Protein AF-A0A315VNL1-F1 (afdb_monomer_lite)

Sequence (67 aa):
MHLWCETVHSKDFRWESKTNKKSQTMPPKIINFSRDIVVNEGSNVTLMCQANGKPEPSISWKFISNS

Foldseek 3Di:
DDKDKDWDDPPPPPDDDDDPDPPVWFPKDWPDWDDDDDDDPPDDDDIDTDIDTVVPIDMDMDDDDPD

pLDDT: mean 73.22, std 12.33, range [49.66, 89.88]

Radius of gyration: 16.58 Å; chains: 1; bounding box: 34×23×49 Å

Structure (mmCIF, N/CA/C/O backbone):
data_AF-A0A315VNL1-F1
#
_entry.id   AF-A0A315VNL1-F1
#
loop_
_atom_site.group_PDB
_atom_site.id
_atom_site.type_symbol
_atom_site.label_atom_id
_atom_site.label_alt_id
_atom_site.label_comp_id
_atom_site.label_asym_id
_atom_site.label_entity_id
_atom_site.label_seq_id
_atom_site.pdbx_PDB_ins_code
_atom_site.Cartn_x
_atom_site.Cartn_y
_atom_site.Cartn_z
_atom_site.occupancy
_atom_site.B_iso_or_equiv
_atom_site.auth_seq_id
_atom_site.auth_comp_id
_atom_site.auth_asym_id
_atom_site.auth_atom_id
_atom_site.pdbx_PDB_model_num
ATOM 1 N N . MET A 1 1 ? 9.551 -9.386 -11.627 1.00 58.03 1 MET A N 1
ATOM 2 C CA . MET A 1 1 ? 9.557 -8.616 -10.362 1.00 58.03 1 MET A CA 1
ATOM 3 C C . MET A 1 1 ? 8.117 -8.404 -9.942 1.00 58.03 1 MET A C 1
ATOM 5 O O . MET A 1 1 ? 7.390 -7.801 -10.716 1.00 58.03 1 MET A O 1
ATOM 9 N N . HIS A 1 2 ? 7.693 -8.913 -8.782 1.00 64.62 2 HIS A N 1
ATOM 10 C CA . HIS A 1 2 ? 6.346 -8.662 -8.262 1.00 64.62 2 HIS A CA 1
ATOM 11 C C . HIS A 1 2 ? 6.455 -7.757 -7.030 1.00 64.62 2 HIS A C 1
ATOM 13 O O . HIS A 1 2 ? 7.251 -8.023 -6.130 1.00 64.62 2 HIS A O 1
ATOM 19 N N . LEU A 1 3 ? 5.699 -6.660 -7.000 1.00 65.38 3 LEU A N 1
ATOM 20 C CA . LEU A 1 3 ? 5.587 -5.792 -5.829 1.00 65.38 3 LEU A CA 1
ATOM 21 C C . LEU A 1 3 ? 4.171 -5.899 -5.279 1.00 65.38 3 LEU A C 1
ATOM 23 O O . LEU A 1 3 ? 3.203 -5.703 -6.009 1.00 65.38 3 LEU A O 1
ATOM 27 N N . TRP A 1 4 ? 4.063 -6.206 -3.990 1.00 76.06 4 TRP A N 1
ATOM 28 C CA . TRP A 1 4 ? 2.788 -6.335 -3.297 1.00 76.06 4 TRP A CA 1
ATOM 29 C C . TRP A 1 4 ? 2.550 -5.107 -2.422 1.00 76.06 4 TRP A C 1
ATOM 31 O O . TRP A 1 4 ? 3.428 -4.715 -1.648 1.00 76.06 4 TRP A O 1
ATOM 41 N N . CYS A 1 5 ? 1.367 -4.496 -2.540 1.00 77.69 5 CYS A N 1
ATOM 42 C CA . CYS A 1 5 ? 0.943 -3.469 -1.594 1.00 77.69 5 CYS A CA 1
ATOM 43 C C . CYS A 1 5 ? 0.282 -4.119 -0.378 1.00 77.69 5 CYS A C 1
ATOM 45 O O . CYS A 1 5 ? -0.649 -4.914 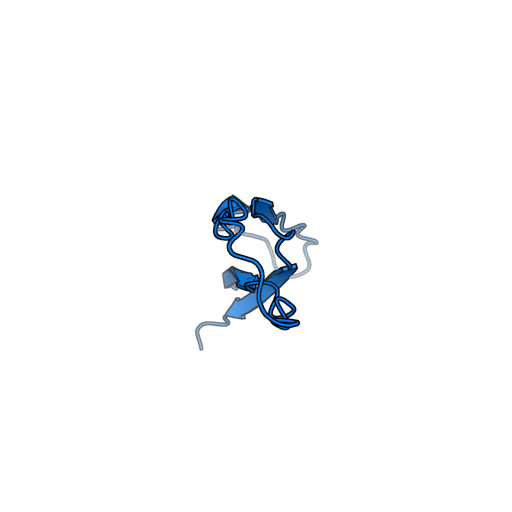-0.522 1.00 77.69 5 CYS A O 1
ATOM 47 N N . GLU A 1 6 ? 0.722 -3.735 0.817 1.00 79.12 6 GLU A N 1
ATOM 48 C CA . GLU A 1 6 ? 0.111 -4.134 2.077 1.00 79.12 6 GLU A CA 1
ATOM 49 C C . GLU A 1 6 ? -0.234 -2.906 2.919 1.00 79.12 6 GLU A C 1
ATOM 51 O O . GLU A 1 6 ? 0.515 -1.930 2.998 1.00 79.12 6 GLU A O 1
ATOM 56 N N . THR A 1 7 ? -1.390 -2.961 3.577 1.00 74.44 7 THR A N 1
ATOM 57 C CA . THR A 1 7 ? -1.797 -1.942 4.545 1.00 74.44 7 THR A CA 1
ATOM 58 C C . THR A 1 7 ? -1.433 -2.409 5.932 1.00 74.44 7 THR A C 1
ATOM 60 O O . THR A 1 7 ? -1.938 -3.432 6.404 1.00 74.44 7 THR A O 1
ATOM 63 N N . VAL A 1 8 ? -0.595 -1.642 6.613 1.00 67.00 8 VAL A N 1
ATOM 64 C CA . VAL A 1 8 ? -0.319 -1.881 8.021 1.00 67.00 8 VAL A CA 1
ATOM 65 C C . VAL A 1 8 ? -1.452 -1.228 8.804 1.00 67.00 8 VAL A C 1
ATOM 67 O O . VAL A 1 8 ? -1.735 -0.041 8.635 1.00 67.00 8 VAL A O 1
ATOM 70 N N . HIS A 1 9 ? -2.134 -2.002 9.650 1.00 60.19 9 HIS A N 1
ATOM 71 C CA . HIS A 1 9 ? -3.021 -1.408 10.647 1.00 60.19 9 HIS A CA 1
ATOM 72 C C . HIS A 1 9 ? -2.160 -0.453 11.473 1.00 60.19 9 HIS A C 1
ATOM 74 O O . HIS A 1 9 ? -1.134 -0.882 12.006 1.00 60.19 9 HIS A O 1
ATOM 80 N N . SER A 1 10 ? -2.536 0.826 11.527 1.00 52.97 10 SER A N 1
ATOM 81 C CA . SER A 1 10 ? -1.817 1.820 12.316 1.00 52.97 10 SER A CA 1
ATOM 82 C C . SER A 1 10 ? -1.822 1.340 13.770 1.00 52.97 10 SER A C 1
ATOM 84 O O . SER A 1 10 ? -2.849 1.388 14.447 1.00 52.97 10 SER A O 1
ATOM 86 N N . LYS A 1 11 ? -0.710 0.748 14.227 1.00 54.12 11 LYS A N 1
ATOM 87 C CA . LYS A 1 11 ? -0.553 0.163 15.570 1.00 54.12 11 LYS A CA 1
ATOM 88 C C . LYS A 1 11 ? -0.384 1.245 16.643 1.00 54.12 11 LYS A C 1
ATOM 90 O O . LYS A 1 11 ? 0.321 1.032 17.619 1.00 54.12 11 LYS A O 1
ATOM 95 N N . ASP A 1 12 ? -1.060 2.375 16.481 1.00 54.84 12 ASP A N 1
ATOM 96 C CA . ASP A 1 12 ? -1.133 3.430 17.486 1.00 54.84 12 ASP A CA 1
ATOM 97 C C . ASP A 1 12 ? -2.590 3.715 17.862 1.00 54.84 12 ASP A C 1
ATOM 99 O O . ASP A 1 12 ? -3.059 4.841 17.944 1.00 54.84 12 ASP A O 1
ATOM 103 N N . PHE A 1 13 ? -3.342 2.642 18.109 1.00 50.84 13 PHE A N 1
ATOM 104 C CA . PHE A 1 13 ? -4.448 2.719 19.056 1.00 50.84 13 PHE A CA 1
ATOM 105 C C . PHE A 1 13 ? -3.907 2.273 20.415 1.00 50.84 13 PHE A C 1
ATOM 107 O O . PHE A 1 13 ? -4.207 1.188 20.918 1.00 50.84 13 PHE A O 1
ATOM 114 N N . ARG A 1 14 ? -3.018 3.097 20.984 1.00 52.19 14 ARG A N 1
ATOM 115 C CA . ARG A 1 14 ? -2.637 2.998 22.390 1.00 52.19 14 ARG A CA 1
ATOM 116 C C . ARG A 1 14 ? -3.908 3.302 23.176 1.00 52.19 14 ARG A C 1
ATOM 118 O O . ARG A 1 14 ? -4.393 4.426 23.186 1.00 52.19 14 ARG A O 1
ATOM 125 N N . TRP A 1 15 ? -4.522 2.263 23.729 1.00 51.44 15 TRP A N 1
ATOM 126 C CA . TRP A 1 15 ? -5.680 2.406 24.595 1.00 51.44 15 TRP A CA 1
ATOM 127 C C . TRP A 1 15 ? -5.253 3.281 25.784 1.00 51.44 15 TRP A C 1
ATOM 129 O O . TRP A 1 15 ? -4.520 2.841 26.658 1.00 51.44 15 TRP A O 1
ATOM 139 N N . GLU A 1 16 ? -5.657 4.543 25.826 1.00 49.66 16 GLU A N 1
ATOM 140 C CA . GLU A 1 16 ? -5.692 5.278 27.086 1.00 49.66 16 GLU A CA 1
ATOM 141 C C . GLU A 1 16 ? -7.107 5.125 27.649 1.00 49.66 16 GLU A C 1
ATOM 143 O O . GLU A 1 16 ? -8.103 5.532 27.057 1.00 49.66 16 GLU A O 1
ATOM 148 N N . SER A 1 17 ? -7.159 4.368 28.746 1.00 59.19 17 SER A N 1
ATOM 149 C CA . SER A 1 17 ? -8.259 4.085 29.674 1.00 59.19 17 SER A CA 1
ATOM 150 C C . SER A 1 17 ? -9.682 4.582 29.359 1.00 59.19 17 SER A C 1
ATOM 152 O O . SER A 1 17 ? -9.985 5.768 29.366 1.00 59.19 17 SER A O 1
ATOM 154 N N . LYS A 1 18 ? -10.601 3.605 29.340 1.00 59.03 18 LYS A N 1
ATOM 155 C CA . LYS A 1 18 ? -11.962 3.660 29.912 1.00 59.03 18 LYS A CA 1
ATOM 156 C C . LYS A 1 18 ? -12.856 4.838 29.482 1.00 59.03 18 LYS A C 1
ATOM 158 O O . LYS A 1 18 ? -13.248 5.650 30.310 1.00 59.03 18 LYS A O 1
ATOM 163 N N . THR A 1 19 ? -13.361 4.820 28.250 1.00 55.97 19 THR A N 1
ATOM 164 C CA . THR A 1 19 ? -14.716 5.336 27.974 1.00 55.97 19 THR A CA 1
ATOM 165 C C . THR A 1 19 ? -15.435 4.400 27.006 1.00 55.97 19 THR A C 1
ATOM 167 O O . THR A 1 19 ? -14.854 3.918 26.037 1.00 55.97 19 THR A O 1
ATOM 170 N N . ASN A 1 20 ? -16.700 4.086 27.293 1.00 58.38 20 ASN A N 1
ATOM 171 C CA . ASN A 1 20 ? -17.568 3.238 26.473 1.00 58.38 20 ASN A CA 1
ATOM 172 C C . ASN A 1 20 ? -18.001 3.999 25.207 1.00 58.38 20 ASN A C 1
ATOM 174 O O . ASN A 1 20 ? -19.154 4.390 25.052 1.00 58.38 20 ASN A O 1
ATOM 178 N N . LYS A 1 21 ? -17.040 4.295 24.330 1.00 49.84 21 LYS A N 1
ATOM 179 C CA . LYS A 1 21 ? -17.270 4.929 23.038 1.00 49.84 21 LYS A CA 1
ATOM 180 C C . LYS A 1 21 ? -16.926 3.888 21.983 1.00 49.84 21 LYS A C 1
ATOM 182 O O . LYS A 1 21 ? -15.754 3.631 21.719 1.00 49.84 21 LYS A O 1
ATOM 187 N N . LYS A 1 22 ? -17.945 3.264 21.380 1.00 55.34 22 LYS A N 1
ATOM 188 C CA . LYS A 1 22 ? -17.776 2.569 20.095 1.00 55.34 22 LYS A CA 1
ATOM 189 C C . LYS A 1 22 ? -17.394 3.630 19.060 1.00 55.34 22 LYS A C 1
ATOM 191 O O . LYS A 1 22 ? -18.254 4.159 18.363 1.00 55.34 22 LYS A O 1
ATOM 196 N N . SER A 1 23 ? -16.116 3.991 18.993 1.00 60.44 23 SER A N 1
ATOM 197 C CA . SER A 1 23 ? -15.585 4.692 17.830 1.00 60.44 23 SER A CA 1
ATOM 198 C C . SER A 1 23 ? -15.806 3.770 16.644 1.00 60.44 23 SER A C 1
ATOM 200 O O . SER A 1 23 ? -15.369 2.621 16.679 1.00 60.44 23 SER A O 1
ATOM 202 N N . GLN A 1 24 ? -16.536 4.241 15.632 1.00 62.41 24 GLN A N 1
ATOM 203 C CA . GLN A 1 24 ? -16.650 3.538 14.358 1.00 62.41 24 GLN A CA 1
ATOM 204 C C . GLN A 1 24 ? -15.251 3.455 13.739 1.00 62.41 24 GLN A C 1
ATOM 206 O O . GLN A 1 24 ? -14.817 4.355 13.021 1.00 62.41 24 GLN A O 1
ATOM 211 N N . THR A 1 25 ? -14.517 2.401 14.076 1.00 69.69 25 THR A N 1
ATOM 212 C CA . THR A 1 25 ? -13.244 2.068 13.455 1.00 69.69 25 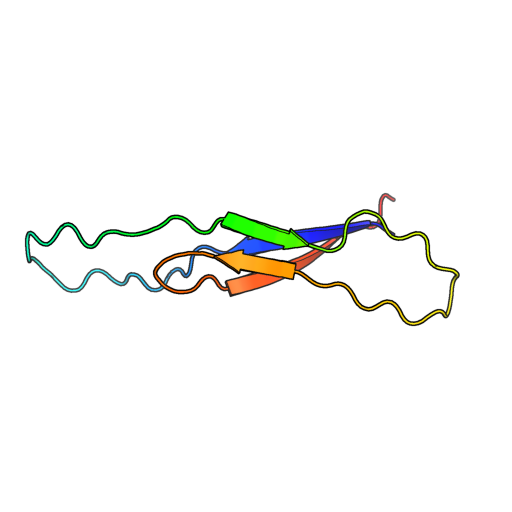THR A CA 1
ATOM 213 C C . THR A 1 25 ? -13.553 1.383 12.135 1.00 69.69 25 THR A C 1
ATOM 215 O O . THR A 1 25 ? -14.339 0.436 12.070 1.00 69.69 25 THR A O 1
ATOM 218 N N . MET A 1 26 ? -12.980 1.908 11.056 1.00 78.31 26 MET A N 1
ATOM 219 C CA . MET A 1 26 ? -13.052 1.249 9.759 1.00 78.31 26 MET A CA 1
ATOM 220 C C . MET A 1 26 ? -11.750 0.484 9.575 1.00 78.31 26 MET A C 1
ATOM 222 O O . MET A 1 26 ? -10.692 1.119 9.604 1.00 78.31 26 MET A O 1
ATOM 226 N N . PRO A 1 27 ? -11.799 -0.844 9.389 1.00 80.31 27 PRO A N 1
ATOM 227 C CA . PRO A 1 27 ? -10.590 -1.599 9.126 1.00 80.31 27 PRO A CA 1
ATOM 228 C C . PRO A 1 27 ? -9.925 -1.079 7.842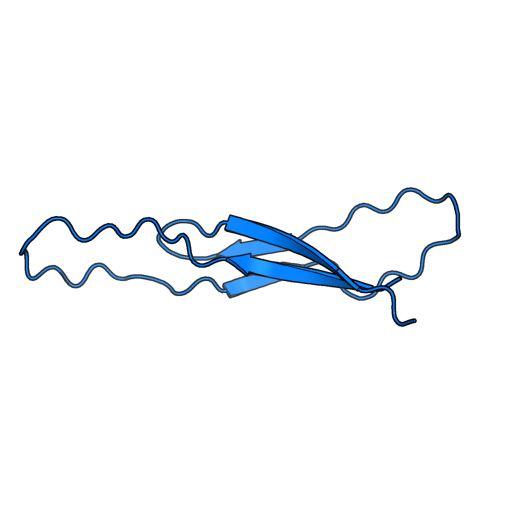 1.00 80.31 27 PRO A C 1
ATOM 230 O O . PRO A 1 27 ? -10.627 -0.683 6.905 1.00 80.31 27 PRO A O 1
ATOM 233 N N . PRO A 1 28 ? -8.586 -1.071 7.790 1.00 82.31 28 PRO A N 1
ATOM 234 C CA . PRO A 1 28 ? -7.848 -0.648 6.618 1.00 82.31 28 PRO A CA 1
ATOM 235 C C . PRO A 1 28 ? -8.177 -1.574 5.449 1.00 82.31 28 PRO A C 1
ATOM 237 O O . PRO A 1 28 ? -8.104 -2.798 5.560 1.00 82.31 28 PRO A O 1
ATOM 240 N N . LYS A 1 29 ? -8.560 -0.983 4.323 1.00 84.88 29 LYS A N 1
ATOM 241 C CA . LYS A 1 29 ? -8.893 -1.693 3.095 1.00 84.88 29 LYS A CA 1
ATOM 242 C C . LYS A 1 29 ? -8.246 -0.993 1.914 1.00 84.88 29 LYS A C 1
ATOM 244 O O . LYS A 1 29 ? -8.439 0.204 1.716 1.00 84.88 29 LYS A O 1
ATOM 249 N N . ILE A 1 30 ? -7.511 -1.753 1.111 1.00 87.06 30 ILE A N 1
ATOM 250 C CA . ILE A 1 30 ? -6.963 -1.269 -0.156 1.00 87.06 30 ILE A CA 1
ATOM 251 C C . ILE A 1 30 ? -8.137 -1.030 -1.107 1.00 87.06 30 ILE A C 1
ATOM 253 O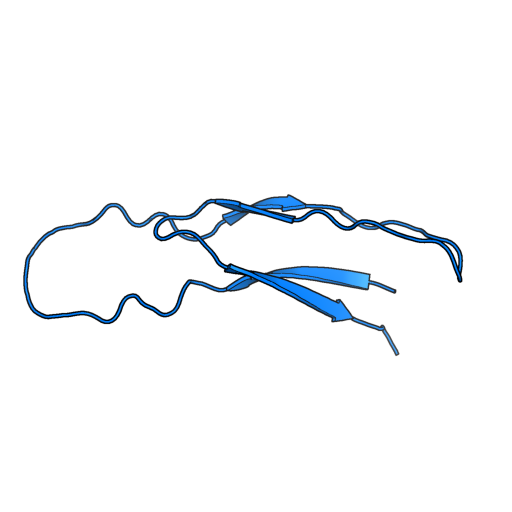 O . ILE A 1 30 ? -8.916 -1.942 -1.384 1.00 87.06 30 ILE A O 1
ATOM 257 N N . ILE A 1 31 ? -8.286 0.212 -1.559 1.00 89.88 31 ILE A N 1
ATOM 258 C CA . ILE A 1 31 ? -9.351 0.632 -2.476 1.00 89.88 31 ILE A CA 1
ATOM 259 C C . ILE A 1 31 ? -8.840 0.819 -3.902 1.00 89.88 31 ILE A C 1
ATOM 261 O O . ILE A 1 31 ? -9.620 0.686 -4.839 1.00 89.88 31 ILE A O 1
ATOM 265 N N . ASN A 1 32 ? -7.549 1.099 -4.079 1.00 88.50 32 ASN A N 1
ATOM 266 C CA . ASN A 1 32 ? -6.939 1.222 -5.396 1.00 88.50 32 ASN A CA 1
ATOM 267 C C . ASN A 1 32 ? -5.467 0.822 -5.316 1.00 88.50 32 ASN A C 1
ATOM 269 O O . ASN A 1 32 ? -4.776 1.228 -4.388 1.00 88.50 32 ASN A O 1
ATOM 273 N N . PHE A 1 33 ? -4.979 0.025 -6.258 1.00 87.88 33 PHE A N 1
ATOM 274 C CA . PHE A 1 33 ? -3.559 -0.278 -6.358 1.00 87.88 33 PHE A CA 1
ATOM 275 C C . PHE A 1 33 ? -3.170 -0.636 -7.791 1.00 87.88 33 PHE A C 1
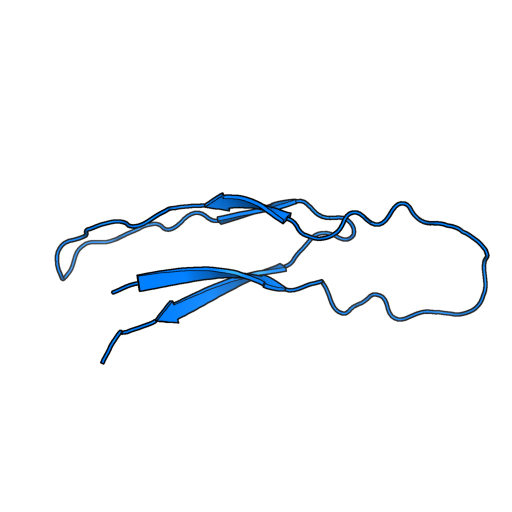ATOM 277 O O . PHE A 1 33 ? -3.973 -1.160 -8.566 1.00 87.88 33 PHE A O 1
ATOM 284 N N . SER A 1 34 ? -1.916 -0.366 -8.132 1.00 84.00 34 SER A N 1
ATOM 285 C CA . SER A 1 34 ? -1.282 -0.842 -9.351 1.00 84.00 34 SER A CA 1
ATOM 286 C C . SER A 1 34 ? -1.150 -2.363 -9.283 1.00 84.00 34 SER A C 1
ATOM 288 O O . SER A 1 34 ? -0.388 -2.886 -8.474 1.00 84.00 34 SER A O 1
ATOM 290 N N . ARG A 1 35 ? -1.919 -3.056 -10.127 1.00 76.62 35 ARG A N 1
ATOM 291 C CA . ARG A 1 35 ? -1.811 -4.503 -10.388 1.00 76.62 35 ARG A CA 1
ATOM 292 C C . ARG A 1 35 ? -0.515 -4.849 -11.131 1.00 76.62 35 ARG A C 1
ATOM 294 O O . ARG A 1 35 ? 0.303 -3.967 -11.360 1.00 76.62 35 ARG A O 1
ATOM 301 N N . ASP A 1 36 ? -0.359 -6.102 -11.547 1.00 73.12 36 ASP A N 1
ATOM 302 C CA . ASP A 1 36 ? 0.799 -6.584 -12.303 1.00 73.12 36 ASP A CA 1
ATOM 303 C C . ASP A 1 36 ? 1.135 -5.664 -13.484 1.00 73.12 36 ASP A C 1
ATOM 305 O O . ASP A 1 36 ? 0.364 -5.525 -14.439 1.00 73.12 36 ASP A O 1
ATOM 309 N N . ILE A 1 37 ? 2.292 -5.006 -13.387 1.00 75.19 37 ILE A N 1
ATOM 310 C CA . ILE A 1 37 ? 2.844 -4.171 -14.450 1.00 75.19 37 ILE A CA 1
ATOM 311 C C . ILE A 1 37 ? 4.055 -4.895 -15.018 1.00 75.19 37 ILE A C 1
ATOM 313 O O . ILE A 1 37 ? 5.017 -5.176 -14.302 1.00 75.19 37 ILE A O 1
ATOM 317 N N . VAL A 1 38 ? 4.014 -5.171 -16.318 1.00 77.12 38 VAL A N 1
ATOM 318 C CA . VAL A 1 38 ? 5.177 -5.658 -17.058 1.00 77.12 38 VAL A CA 1
ATOM 319 C C . VAL A 1 38 ? 5.959 -4.438 -17.516 1.00 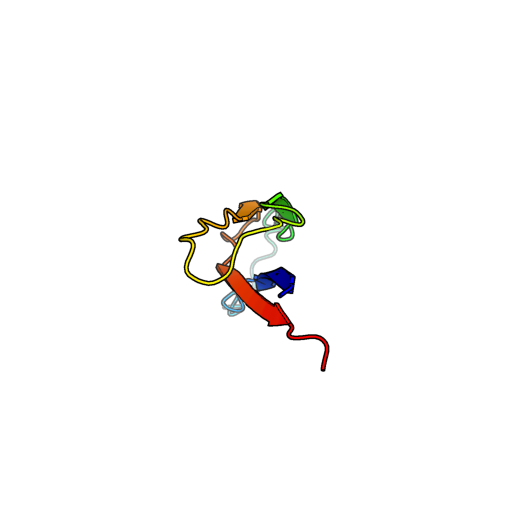77.12 38 VAL A C 1
ATOM 321 O O . VAL A 1 38 ? 5.476 -3.654 -18.331 1.00 77.12 38 VAL A O 1
ATOM 324 N N . VAL A 1 39 ? 7.149 -4.257 -16.955 1.00 76.06 39 VAL A N 1
ATOM 325 C CA . VAL A 1 39 ? 8.063 -3.179 -17.336 1.00 76.06 39 VAL A CA 1
ATOM 326 C C . VAL A 1 39 ? 9.386 -3.758 -17.797 1.00 76.06 39 VAL A C 1
ATOM 328 O O . VAL A 1 39 ? 9.814 -4.811 -17.324 1.00 76.06 39 VAL A O 1
ATOM 331 N N . ASN A 1 40 ? 10.024 -3.061 -18.731 1.00 83.19 40 ASN A N 1
ATOM 332 C CA . ASN A 1 40 ? 11.329 -3.455 -19.237 1.00 83.19 40 ASN A CA 1
ATOM 333 C C . ASN A 1 40 ? 12.418 -3.099 -18.220 1.00 83.19 40 ASN A C 1
ATOM 335 O O . ASN A 1 40 ? 12.306 -2.107 -17.493 1.00 83.19 40 ASN A O 1
ATOM 339 N N . GLU A 1 41 ? 13.488 -3.888 -18.198 1.00 78.75 41 GLU A N 1
ATOM 340 C CA . GLU A 1 41 ? 14.664 -3.608 -17.376 1.00 78.75 41 GLU A CA 1
ATOM 341 C C . GLU A 1 41 ? 15.207 -2.199 -17.682 1.00 78.75 41 GLU A C 1
ATOM 343 O O . GLU A 1 41 ? 15.316 -1.800 -18.841 1.00 78.75 41 GLU A O 1
ATOM 348 N N . GLY A 1 42 ? 15.460 -1.407 -16.635 1.00 82.12 42 GLY A N 1
ATOM 349 C CA . GLY A 1 42 ? 15.874 -0.003 -16.760 1.00 82.12 42 GLY A CA 1
ATOM 350 C C . GLY A 1 42 ? 14.740 1.015 -16.960 1.00 82.12 42 GLY A C 1
ATOM 351 O O . GLY A 1 42 ? 15.011 2.211 -17.037 1.00 82.12 42 GLY A O 1
ATOM 352 N N . SER A 1 43 ? 13.473 0.588 -17.014 1.00 83.50 43 SER A N 1
ATOM 353 C CA . SER A 1 43 ? 12.324 1.505 -17.099 1.00 83.50 43 SER A CA 1
ATOM 354 C C . SER A 1 43 ? 11.865 1.994 -15.722 1.00 83.50 43 SER A C 1
ATOM 356 O O . SER A 1 43 ? 11.781 1.216 -14.772 1.00 83.50 43 SER A O 1
ATOM 358 N N . ASN A 1 44 ? 11.491 3.274 -15.624 1.00 82.38 44 ASN A N 1
ATOM 359 C CA . ASN A 1 44 ? 10.868 3.825 -14.420 1.00 82.38 44 ASN A CA 1
ATOM 360 C C . ASN A 1 44 ? 9.397 3.415 -14.346 1.00 82.38 44 ASN A C 1
ATOM 362 O O . ASN A 1 44 ? 8.604 3.749 -15.226 1.00 82.38 44 ASN A O 1
ATOM 366 N N . VAL A 1 45 ? 9.028 2.729 -13.266 1.00 81.06 45 VAL A N 1
ATOM 367 C CA . VAL A 1 45 ? 7.643 2.367 -12.968 1.00 81.06 45 VAL A CA 1
ATOM 368 C C . VAL A 1 45 ? 7.157 3.130 -11.744 1.00 81.06 45 VAL A C 1
ATOM 370 O O . VAL A 1 45 ? 7.844 3.206 -10.728 1.00 81.06 45 VAL A O 1
ATOM 373 N N . THR A 1 46 ? 5.953 3.689 -11.829 1.00 82.75 46 THR A N 1
ATOM 374 C CA . THR A 1 46 ? 5.274 4.296 -10.682 1.00 82.75 46 THR A CA 1
ATOM 375 C C . THR A 1 46 ? 4.164 3.363 -10.228 1.00 82.75 46 THR A C 1
ATOM 377 O O . THR A 1 46 ? 3.187 3.141 -10.943 1.00 82.75 46 THR A O 1
ATOM 380 N N . LEU A 1 47 ? 4.321 2.799 -9.034 1.00 83.94 47 LEU A N 1
ATOM 381 C CA . LEU A 1 47 ? 3.299 1.973 -8.407 1.00 83.94 47 LEU A CA 1
ATOM 382 C C . LEU A 1 47 ? 2.445 2.842 -7.492 1.00 83.94 47 LEU A C 1
ATOM 384 O O . LEU A 1 47 ? 2.956 3.546 -6.623 1.00 83.94 47 LEU A O 1
ATOM 388 N N . MET A 1 48 ? 1.135 2.789 -7.692 1.00 85.81 48 MET A N 1
ATOM 389 C CA . MET A 1 48 ? 0.161 3.495 -6.876 1.00 85.81 48 MET A CA 1
ATOM 390 C C . MET A 1 48 ? -0.485 2.509 -5.914 1.00 85.81 48 MET A C 1
ATOM 392 O O . MET A 1 48 ? -0.855 1.410 -6.310 1.00 85.81 48 MET A O 1
ATOM 396 N N . CYS A 1 49 ? -0.652 2.894 -4.656 1.00 87.12 49 CYS A N 1
ATOM 397 C CA . CYS A 1 49 ? -1.490 2.161 -3.720 1.00 87.12 49 CYS A CA 1
ATOM 398 C C . CYS A 1 49 ? -2.247 3.157 -2.859 1.00 87.12 49 CYS A C 1
ATOM 400 O O . CYS A 1 49 ? -1.695 4.157 -2.411 1.00 87.12 49 CYS A O 1
ATOM 402 N N . GLN A 1 50 ? -3.527 2.885 -2.669 1.00 88.56 50 GLN A N 1
ATOM 403 C CA . GLN A 1 50 ? -4.479 3.715 -1.971 1.00 88.56 50 GLN A CA 1
ATOM 404 C C . GLN A 1 50 ? -5.304 2.810 -1.068 1.00 88.56 50 GLN A C 1
ATOM 406 O O . GLN A 1 50 ? -5.949 1.853 -1.509 1.00 88.56 50 GLN A O 1
ATOM 411 N N . ALA A 1 51 ? -5.300 3.146 0.210 1.00 87.12 51 ALA A N 1
ATOM 412 C CA . ALA A 1 51 ? -6.039 2.440 1.231 1.00 87.12 51 ALA A CA 1
ATOM 413 C C . ALA A 1 51 ? -6.941 3.408 1.982 1.00 87.12 51 ALA A C 1
ATOM 415 O O . ALA A 1 51 ? -6.621 4.582 2.135 1.00 87.12 51 ALA A O 1
ATOM 416 N N . ASN A 1 52 ? -8.076 2.902 2.444 1.00 86.69 52 ASN A N 1
ATOM 417 C CA . ASN A 1 52 ? -9.027 3.636 3.258 1.00 86.69 52 ASN A CA 1
ATOM 418 C C . ASN A 1 52 ? -9.198 2.912 4.594 1.00 86.69 52 ASN A C 1
ATOM 420 O O . ASN A 1 52 ? -9.255 1.687 4.630 1.00 86.69 52 ASN A O 1
ATOM 424 N N . GLY A 1 53 ? -9.276 3.651 5.690 1.00 81.94 53 GLY A N 1
ATOM 425 C CA . GLY A 1 53 ? -9.378 3.103 7.038 1.00 81.94 53 GLY A CA 1
ATOM 426 C C . GLY A 1 53 ? -9.484 4.223 8.064 1.00 81.94 53 GLY A C 1
ATOM 427 O O . GLY A 1 53 ? -9.158 5.372 7.772 1.00 81.94 53 GLY A O 1
ATOM 428 N N . LYS A 1 54 ? -9.988 3.900 9.257 1.00 81.25 54 LYS A N 1
ATOM 429 C CA . LYS A 1 54 ? -10.050 4.829 10.390 1.00 81.25 54 LYS A CA 1
ATOM 430 C C . LYS A 1 54 ? -9.582 4.124 11.664 1.00 81.25 54 LYS A C 1
ATOM 432 O O . LYS A 1 54 ? -10.280 3.202 12.099 1.00 81.25 54 LYS A O 1
ATOM 437 N N . PRO A 1 55 ? -8.485 4.582 12.298 1.00 77.75 55 PRO A N 1
ATOM 438 C CA . PRO A 1 55 ? -7.623 5.713 11.907 1.00 77.75 55 PRO A CA 1
ATOM 439 C C . PRO A 1 55 ? -6.887 5.475 10.574 1.00 77.75 55 PRO A C 1
ATOM 441 O O . PRO A 1 55 ? -6.859 4.349 10.079 1.00 77.75 55 PRO A O 1
ATOM 444 N N . GLU A 1 56 ? -6.368 6.546 9.970 1.00 80.56 56 GLU A N 1
ATOM 445 C CA . GLU A 1 56 ? -5.755 6.520 8.634 1.00 80.56 56 GLU A CA 1
ATOM 446 C C . GLU A 1 56 ? -4.684 5.411 8.517 1.00 80.56 56 GLU A C 1
ATOM 448 O O . GLU A 1 56 ? -3.810 5.314 9.388 1.00 80.56 56 GLU A O 1
ATOM 453 N N . PRO A 1 57 ? -4.765 4.524 7.503 1.00 82.69 57 PRO A N 1
ATOM 454 C CA . PRO A 1 57 ? -3.836 3.410 7.365 1.00 82.69 57 PRO A CA 1
ATOM 455 C C . PRO A 1 57 ? -2.479 3.828 6.809 1.00 82.69 57 PRO A C 1
ATOM 457 O O . PRO A 1 57 ? -2.389 4.664 5.914 1.00 82.69 57 PRO A O 1
ATOM 460 N N . SER A 1 58 ? -1.430 3.135 7.249 1.00 84.06 58 SER A N 1
ATOM 461 C CA . SER A 1 58 ? -0.096 3.278 6.668 1.00 84.06 58 SER A CA 1
ATOM 462 C C . SER A 1 58 ? 0.085 2.298 5.509 1.00 84.06 58 SER A C 1
ATOM 464 O O . SER A 1 58 ? -0.130 1.092 5.656 1.00 84.06 58 SER A O 1
ATOM 466 N N . ILE A 1 59 ? 0.489 2.814 4.350 1.00 85.56 59 ILE A N 1
ATOM 467 C CA . ILE A 1 59 ? 0.733 2.029 3.133 1.00 85.56 59 ILE A CA 1
ATOM 468 C C . ILE A 1 59 ? 2.196 1.580 3.114 1.00 85.56 59 ILE A C 1
ATOM 470 O O . ILE A 1 59 ? 3.101 2.369 3.383 1.00 85.56 59 ILE A O 1
ATOM 474 N N . SER A 1 60 ? 2.448 0.307 2.812 1.00 83.94 60 SER A N 1
ATOM 475 C CA . SER A 1 60 ? 3.798 -0.249 2.706 1.00 83.94 60 SER A CA 1
ATOM 476 C C . SER A 1 60 ? 3.918 -1.172 1.499 1.00 83.94 60 SER A C 1
ATOM 478 O O . SER A 1 60 ? 3.005 -1.932 1.180 1.00 83.94 60 SER A O 1
ATOM 480 N N . TRP A 1 61 ? 5.066 -1.104 0.831 1.00 82.50 61 TRP A N 1
ATOM 481 C CA . TRP A 1 61 ? 5.366 -1.902 -0.352 1.00 82.50 61 TRP A CA 1
ATOM 482 C C . TRP A 1 61 ? 6.320 -3.030 0.005 1.00 82.50 61 TRP A C 1
ATOM 484 O O . TRP A 1 61 ? 7.366 -2.786 0.607 1.00 82.50 61 TRP A O 1
ATOM 494 N N . LYS A 1 62 ? 5.985 -4.257 -0.397 1.00 80.06 62 LYS A N 1
ATOM 495 C CA . LYS A 1 62 ? 6.893 -5.399 -0.303 1.00 80.06 62 LYS A CA 1
ATOM 496 C C . LYS A 1 62 ? 7.360 -5.826 -1.681 1.00 80.06 62 LYS A C 1
ATOM 498 O O . LYS A 1 62 ? 6.564 -6.050 -2.590 1.00 80.06 62 LYS A O 1
ATOM 503 N N . PHE A 1 63 ? 8.675 -5.945 -1.814 1.00 77.69 63 PHE A N 1
ATOM 504 C CA . PHE A 1 63 ? 9.310 -6.499 -2.996 1.00 77.69 63 PHE A CA 1
ATOM 505 C C . PHE A 1 63 ? 9.360 -8.022 -2.880 1.00 77.69 63 PHE A C 1
ATOM 507 O O . PHE A 1 63 ? 9.924 -8.552 -1.925 1.00 77.69 63 PHE A O 1
ATOM 514 N N . ILE A 1 64 ? 8.772 -8.719 -3.851 1.00 69.06 64 ILE A N 1
ATOM 515 C CA . ILE A 1 64 ? 8.811 -10.175 -3.964 1.00 69.06 64 ILE A CA 1
ATOM 516 C C . ILE A 1 64 ? 9.530 -10.516 -5.274 1.00 69.06 64 ILE A C 1
ATOM 518 O O . ILE A 1 64 ? 8.950 -10.527 -6.366 1.00 69.06 64 ILE A O 1
ATOM 522 N N . SER A 1 65 ? 10.831 -10.786 -5.181 1.00 71.69 65 SER A N 1
ATOM 523 C CA . SER A 1 65 ? 11.547 -11.509 -6.231 1.00 71.69 65 SER A CA 1
ATOM 524 C C . SER A 1 65 ? 11.260 -12.995 -6.052 1.00 71.69 65 SER A C 1
ATOM 526 O O . SER A 1 65 ? 11.741 -13.598 -5.095 1.00 71.69 65 SER A O 1
ATOM 528 N N . ASN A 1 66 ? 10.458 -13.581 -6.941 1.00 59.25 66 ASN A N 1
ATOM 529 C CA . ASN A 1 66 ? 10.395 -15.036 -7.049 1.00 59.25 66 ASN A CA 1
ATOM 530 C C . ASN A 1 66 ? 11.790 -15.512 -7.481 1.00 59.25 66 ASN A C 1
ATOM 532 O O . ASN A 1 66 ? 12.229 -15.132 -8.569 1.00 59.25 66 ASN A O 1
ATOM 536 N N . SER A 1 67 ? 12.495 -16.205 -6.581 1.00 54.81 67 SER A N 1
ATOM 537 C CA . SER A 1 67 ? 13.813 -16.796 -6.839 1.00 54.81 67 SER A CA 1
ATOM 538 C C . SER A 1 67 ? 13.738 -17.912 -7.872 1.00 54.81 67 SER A C 1
ATOM 540 O O . SER A 1 67 ? 12.647 -18.504 -8.033 1.00 54.81 67 SER A O 1
#

Organism: Gambusia affinis (NCBI:txid33528)

Secondary structure (DSSP, 8-state):
-EEEEEEEP-------S-------PEEEEEEEE-------TT------EEEEEESPPEEEEEEE---

InterPro domains:
  IPR007110 Immunoglobulin-like domain [PS50835] (28-67)
  IPR013783 Immunoglobulin-like fold [G3DSA:2.60.40.10] (19-67)
  IPR036179 Immunoglobulin-like domain superfamily [SSF48726] (26-63)